Protein AF-A0A0C9NB34-F1 (afdb_monomer_lite)

pLDDT: mean 77.82, std 15.26, range [37.38, 96.19]

Organism: NCBI:txid1219050

Foldseek 3Di:
DDDDPPDPPPPPDPPPPDPDFDKDKDWDWDDDPPTDIDIDIDGPVVVVVVVVVVVVVVVVVVVVVPDDPPDDPDDDDDD

Radius of gyration: 28.17 Å; chains: 1; bounding 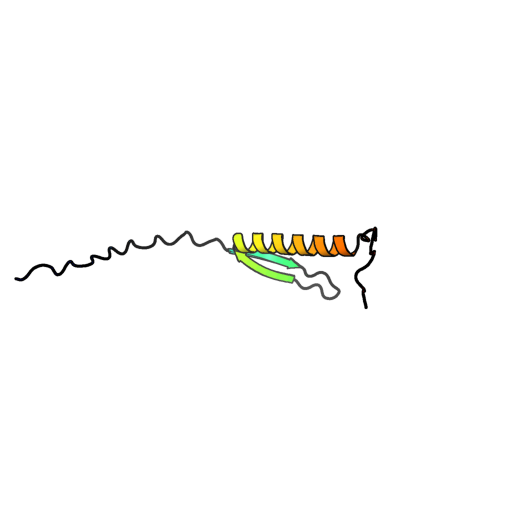box: 87×22×58 Å

Sequence (79 aa):
MLLLLVALQISSVPAETAPKEKVICKTIHETGSFLKSRKTCLTAAQWRRTAEVNQGAARSVVAANTGVPQGNAVSLTGE

Secondary structure (DSSP, 8-state):
-----------------PPPPPEEEEEEEPPSSS--EEEEEEEHHHHHHHHHHHHHHHHHHHHHHS-------------

Structure (mmCIF, N/CA/C/O backbone):
data_AF-A0A0C9NB34-F1
#
_entry.id   AF-A0A0C9NB34-F1
#
loop_
_atom_site.group_PDB
_atom_site.id
_atom_site.type_symbol
_atom_site.label_atom_id
_atom_site.label_alt_id
_atom_site.label_comp_id
_atom_site.label_asym_id
_atom_site.label_entity_id
_atom_site.label_seq_id
_atom_site.pdbx_PDB_ins_code
_atom_site.Cartn_x
_atom_site.Cartn_y
_atom_site.Cartn_z
_atom_site.occupancy
_atom_site.B_iso_or_equiv
_atom_site.auth_seq_id
_atom_site.auth_comp_id
_atom_site.auth_asym_id
_atom_site.auth_atom_id
_atom_site.pdbx_PDB_model_num
ATOM 1 N N . MET A 1 1 ? -69.051 3.709 -6.130 1.00 48.97 1 MET A N 1
ATOM 2 C CA . MET A 1 1 ? -67.955 2.753 -6.402 1.00 48.97 1 MET A CA 1
ATOM 3 C C . MET A 1 1 ? -66.686 3.256 -5.725 1.00 48.97 1 MET A C 1
ATOM 5 O O . MET A 1 1 ? -65.829 3.844 -6.363 1.00 48.97 1 MET A O 1
ATOM 9 N N . LEU A 1 2 ? -66.628 3.086 -4.401 1.00 58.72 2 LEU A N 1
ATOM 10 C CA . LEU A 1 2 ? -65.402 3.134 -3.603 1.00 58.72 2 LEU A CA 1
ATOM 11 C C . LEU A 1 2 ? -64.822 1.719 -3.648 1.00 58.72 2 LEU A C 1
ATOM 13 O O . LEU A 1 2 ? -65.487 0.840 -3.123 1.00 58.72 2 LEU A O 1
ATOM 17 N N . LEU A 1 3 ? -63.677 1.510 -4.295 1.00 58.81 3 LEU A N 1
ATOM 18 C CA . LEU A 1 3 ? -62.786 0.327 -4.280 1.00 58.81 3 LEU A CA 1
ATOM 19 C C . LEU A 1 3 ? -61.658 0.746 -5.259 1.00 58.81 3 LEU A C 1
ATOM 21 O O . LEU A 1 3 ? -61.970 1.048 -6.401 1.00 58.81 3 LEU A O 1
ATOM 25 N N . LEU A 1 4 ? -60.368 0.908 -4.964 1.00 61.66 4 LEU A N 1
ATOM 26 C CA . LEU A 1 4 ? -59.462 0.256 -4.028 1.00 61.66 4 LEU A CA 1
ATOM 27 C C . LEU A 1 4 ? -58.229 1.185 -3.889 1.00 61.66 4 LEU A C 1
ATOM 29 O O . LEU A 1 4 ? -57.402 1.262 -4.796 1.00 61.66 4 LEU A O 1
ATOM 33 N N . LEU A 1 5 ? -58.080 1.896 -2.769 1.00 61.34 5 LEU A N 1
ATOM 34 C CA . LEU A 1 5 ? -56.773 2.416 -2.349 1.00 61.34 5 LEU A CA 1
ATOM 35 C C . LEU A 1 5 ? -56.006 1.233 -1.749 1.00 61.34 5 LEU A C 1
ATOM 37 O O . LEU A 1 5 ? -56.098 0.967 -0.552 1.00 61.34 5 LEU A O 1
ATOM 41 N N . VAL A 1 6 ? -55.304 0.472 -2.591 1.00 60.84 6 VAL A N 1
ATOM 42 C CA . VAL A 1 6 ? -54.356 -0.542 -2.113 1.00 60.84 6 VAL A CA 1
ATOM 43 C C . VAL A 1 6 ? -53.150 0.202 -1.560 1.00 60.84 6 VAL A C 1
ATOM 45 O O . VAL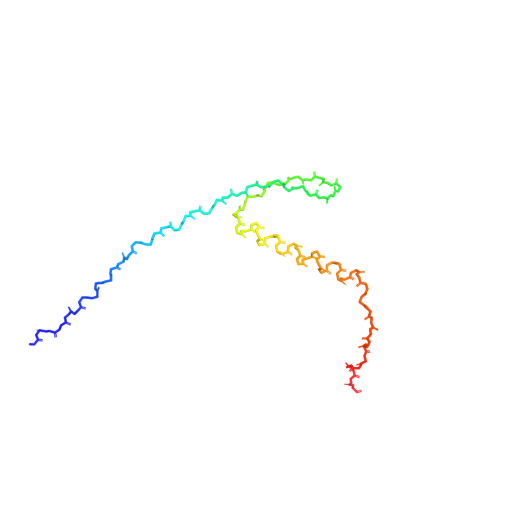 A 1 6 ? -52.313 0.719 -2.297 1.00 60.84 6 VAL A O 1
ATOM 48 N N . ALA A 1 7 ? -53.110 0.293 -0.235 1.00 57.81 7 ALA A N 1
ATOM 49 C CA . ALA A 1 7 ? -51.968 0.757 0.522 1.00 57.81 7 ALA A CA 1
ATOM 50 C C . ALA A 1 7 ? -50.733 -0.079 0.148 1.00 57.81 7 ALA A C 1
ATOM 52 O O . ALA A 1 7 ? -50.656 -1.267 0.466 1.00 57.81 7 ALA A O 1
ATOM 53 N N . LEU A 1 8 ? -49.758 0.554 -0.509 1.00 62.31 8 LEU A N 1
ATOM 54 C CA . LEU A 1 8 ? -48.385 0.066 -0.579 1.00 62.31 8 LEU A CA 1
ATOM 55 C C . LEU A 1 8 ? -47.808 0.097 0.845 1.00 62.31 8 LEU A C 1
ATOM 57 O O . LEU A 1 8 ? -47.238 1.091 1.289 1.00 62.31 8 LEU A O 1
ATOM 61 N N . GLN A 1 9 ? -47.993 -0.996 1.579 1.00 62.16 9 GLN A N 1
ATOM 62 C CA . GLN A 1 9 ? -47.300 -1.257 2.835 1.00 62.16 9 GLN A CA 1
ATOM 63 C C . GLN A 1 9 ? -45.853 -1.629 2.483 1.00 62.16 9 GLN A C 1
ATOM 65 O O . GLN A 1 9 ? -45.517 -2.798 2.293 1.00 62.16 9 GLN A O 1
ATOM 70 N N . ILE A 1 10 ? -44.999 -0.617 2.314 1.00 64.44 10 ILE A N 1
ATOM 71 C CA . ILE A 1 10 ? -43.558 -0.794 2.123 1.00 64.44 10 ILE A CA 1
ATOM 72 C C . ILE A 1 10 ? -42.995 -1.188 3.488 1.00 64.44 10 ILE A C 1
ATOM 74 O O . ILE A 1 10 ? -42.642 -0.342 4.306 1.00 64.44 10 ILE A O 1
ATOM 78 N N . SER A 1 11 ? -42.976 -2.490 3.760 1.00 61.34 11 SER A N 1
ATOM 79 C CA . SER A 1 11 ? -42.360 -3.043 4.960 1.00 61.34 11 SER A CA 1
ATOM 80 C C . SER A 1 11 ? -40.844 -2.867 4.835 1.00 61.34 11 SER A C 1
ATOM 82 O O . SER A 1 11 ? -40.159 -3.671 4.206 1.00 61.34 11 SER A O 1
ATOM 84 N N . SER A 1 12 ? -40.316 -1.767 5.374 1.00 66.44 12 SER A N 1
ATOM 85 C CA . SER A 1 12 ? -38.880 -1.511 5.436 1.00 66.44 12 SER A CA 1
ATOM 86 C C . SER A 1 12 ? -38.251 -2.473 6.441 1.00 66.44 12 SER A C 1
ATOM 88 O O . SER A 1 12 ? -38.284 -2.235 7.650 1.00 66.44 12 SER A O 1
ATOM 90 N N . VAL A 1 13 ? -37.704 -3.581 5.943 1.00 69.56 13 VAL A N 1
ATOM 91 C CA . VAL A 1 13 ? -36.843 -4.461 6.736 1.00 69.56 13 VAL A CA 1
ATOM 92 C C . VAL A 1 13 ? -35.651 -3.620 7.206 1.00 69.56 13 VAL A C 1
ATOM 94 O O . VAL A 1 13 ? -34.986 -3.013 6.360 1.00 69.56 13 VAL A O 1
ATOM 97 N N . PRO A 1 14 ? -35.380 -3.521 8.520 1.00 64.62 14 PRO A N 1
ATOM 98 C CA . PRO A 1 14 ? -34.217 -2.796 8.996 1.00 64.62 14 PRO A CA 1
ATOM 99 C C . PRO A 1 14 ? -32.977 -3.511 8.460 1.00 64.62 14 PRO A C 1
ATOM 101 O O . PRO A 1 14 ? -32.773 -4.695 8.717 1.00 64.62 14 PRO A O 1
ATOM 104 N N . ALA A 1 15 ? -32.186 -2.800 7.657 1.00 65.81 15 ALA A N 1
ATOM 105 C CA . ALA A 1 15 ? -30.931 -3.306 7.134 1.00 65.81 15 ALA A CA 1
ATOM 106 C C . ALA A 1 15 ? -30.013 -3.626 8.318 1.00 65.81 15 ALA A C 1
ATOM 108 O O . ALA A 1 15 ? -29.502 -2.721 8.981 1.00 65.81 15 ALA A O 1
ATOM 109 N N . GLU A 1 16 ? -29.847 -4.916 8.602 1.00 65.81 16 GLU A N 1
ATOM 110 C CA . GLU A 1 16 ? -28.896 -5.401 9.587 1.00 65.81 16 GLU A CA 1
ATOM 111 C C . GLU A 1 16 ? -27.515 -4.872 9.196 1.00 65.81 16 GLU A C 1
ATOM 113 O O . GLU A 1 16 ? -26.986 -5.166 8.121 1.00 65.81 16 GLU A O 1
ATOM 118 N N . THR A 1 17 ? -26.971 -3.978 10.021 1.00 64.50 17 THR A N 1
ATOM 119 C CA . THR A 1 17 ? -25.701 -3.317 9.743 1.00 64.50 17 THR A CA 1
ATOM 120 C C . THR A 1 17 ? -24.614 -4.376 9.695 1.00 64.50 17 THR A C 1
ATOM 122 O O . THR A 1 17 ? -24.261 -4.936 10.734 1.00 64.50 17 THR A O 1
ATOM 125 N N . ALA A 1 18 ? -24.093 -4.642 8.496 1.00 71.25 18 ALA A N 1
ATOM 126 C CA . ALA A 1 18 ? -22.982 -5.558 8.294 1.00 71.25 18 ALA A CA 1
ATOM 127 C C . ALA A 1 18 ? -21.855 -5.260 9.304 1.00 71.25 18 ALA A C 1
ATOM 129 O O . ALA A 1 18 ? -21.593 -4.085 9.603 1.00 71.25 18 ALA A O 1
ATOM 130 N N . PRO A 1 19 ? -21.195 -6.295 9.855 1.00 73.00 19 PRO A N 1
ATOM 131 C CA . PRO A 1 19 ? -20.200 -6.113 10.901 1.00 73.00 19 PRO A CA 1
ATOM 132 C C . PRO A 1 19 ? -19.113 -5.147 10.427 1.00 73.00 19 PRO A C 1
ATOM 134 O O . PRO A 1 19 ? -18.497 -5.349 9.380 1.00 73.00 19 PRO A O 1
ATOM 137 N N . LYS A 1 20 ? -18.893 -4.077 11.203 1.00 73.75 20 LYS A N 1
ATOM 138 C CA . LYS A 1 20 ? -17.885 -3.056 10.894 1.00 73.75 20 LYS A CA 1
ATOM 139 C C . LYS A 1 20 ? -16.520 -3.725 10.760 1.00 73.75 20 LYS A C 1
ATOM 141 O O . LYS A 1 20 ? -16.021 -4.341 11.703 1.00 73.75 20 LYS A O 1
ATOM 146 N N . GLU A 1 21 ? -15.931 -3.607 9.576 1.00 79.62 21 GLU A N 1
ATOM 147 C CA . GLU A 1 21 ? -14.653 -4.233 9.263 1.00 79.62 21 GLU A CA 1
ATOM 148 C C . GLU A 1 21 ? -13.542 -3.666 10.163 1.00 79.62 21 GLU A C 1
ATOM 150 O O . GLU A 1 21 ? -13.437 -2.453 10.366 1.00 79.62 21 GLU A O 1
ATOM 155 N N . LYS A 1 22 ? -12.713 -4.546 10.738 1.00 86.88 22 LYS A N 1
ATOM 156 C CA . LYS A 1 22 ? -11.649 -4.138 11.664 1.00 86.88 22 LYS A CA 1
ATOM 157 C C . LYS A 1 22 ? -10.549 -3.382 10.915 1.00 86.88 22 LYS A C 1
ATOM 159 O O . LYS A 1 22 ? -10.042 -3.847 9.894 1.00 86.88 22 LYS A O 1
ATOM 164 N N . VAL A 1 23 ? -10.147 -2.237 11.465 1.00 92.81 23 VAL A N 1
ATOM 165 C CA . VAL A 1 23 ? -9.026 -1.438 10.955 1.00 92.81 23 VAL A CA 1
ATOM 166 C C . VAL A 1 23 ? -7.712 -1.981 11.517 1.00 92.81 23 VAL A C 1
ATOM 168 O O . VAL A 1 23 ? -7.574 -2.192 12.720 1.00 92.81 23 VAL A O 1
ATOM 171 N N . ILE A 1 24 ? -6.737 -2.194 10.638 1.00 93.88 24 ILE A N 1
ATOM 172 C CA . ILE A 1 24 ? -5.408 -2.727 10.932 1.00 93.88 24 ILE A CA 1
ATOM 173 C C . ILE A 1 24 ? -4.373 -1.643 10.625 1.00 93.88 24 ILE A C 1
ATOM 175 O O . ILE A 1 24 ? -4.252 -1.189 9.485 1.00 93.88 24 ILE A O 1
ATOM 179 N N . CYS A 1 25 ? -3.590 -1.260 11.632 1.00 96.19 25 CYS A N 1
ATOM 180 C CA . CYS A 1 25 ? -2.503 -0.295 11.493 1.00 96.19 25 CYS A CA 1
ATOM 181 C C . CYS A 1 25 ? -1.150 -0.989 11.332 1.00 96.19 25 CYS A C 1
ATOM 183 O O . CYS A 1 25 ? -0.781 -1.815 12.162 1.00 96.19 25 CYS A O 1
ATOM 185 N N . LYS A 1 26 ? -0.388 -0.611 10.303 1.00 93.81 26 LYS A N 1
ATOM 186 C CA . LYS A 1 26 ? 0.978 -1.090 10.056 1.00 93.81 26 LYS A CA 1
ATOM 187 C C . LYS A 1 26 ? 1.939 0.090 9.942 1.00 93.81 26 LYS A C 1
ATOM 189 O O . LYS A 1 26 ? 1.571 1.136 9.407 1.00 93.81 26 LYS A O 1
ATOM 194 N N . THR A 1 27 ? 3.165 -0.083 10.423 1.00 94.31 27 THR A N 1
ATOM 195 C CA . THR A 1 27 ? 4.251 0.884 10.218 1.00 94.31 27 THR A CA 1
ATOM 196 C C . THR A 1 27 ? 5.005 0.514 8.951 1.00 94.31 27 THR A C 1
ATOM 198 O O . THR A 1 27 ? 5.495 -0.60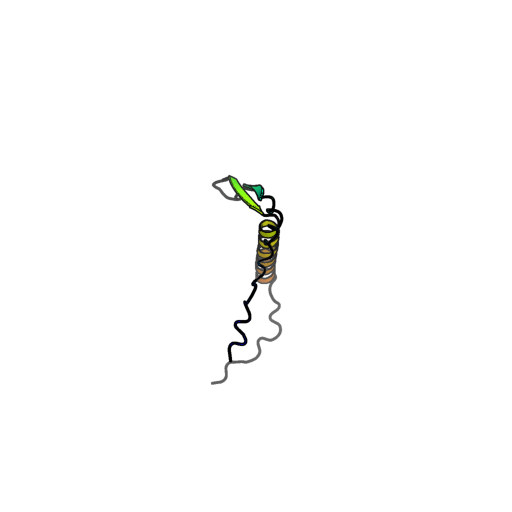6 8.823 1.00 94.31 27 THR A O 1
ATOM 201 N N . ILE A 1 28 ? 5.083 1.450 8.013 1.00 90.44 28 ILE A N 1
ATOM 202 C CA . ILE A 1 28 ? 5.823 1.314 6.762 1.00 90.44 28 ILE A CA 1
ATOM 203 C C . ILE A 1 28 ? 7.097 2.143 6.893 1.00 90.44 28 ILE A C 1
ATOM 205 O O . ILE A 1 28 ? 7.031 3.323 7.241 1.00 90.44 28 ILE A O 1
ATOM 209 N N . HIS A 1 29 ? 8.239 1.519 6.621 1.00 88.88 29 HIS A N 1
ATOM 210 C CA . HIS A 1 29 ? 9.530 2.193 6.532 1.00 88.88 29 HIS A CA 1
ATOM 211 C C . HIS A 1 29 ? 9.813 2.496 5.065 1.00 88.88 29 HIS A C 1
ATOM 213 O O . HIS A 1 29 ? 9.785 1.590 4.233 1.00 88.88 29 HIS A O 1
ATOM 219 N N . GLU A 1 30 ? 10.042 3.764 4.748 1.00 86.44 30 GLU A N 1
ATOM 220 C CA . GLU A 1 30 ? 10.447 4.178 3.408 1.00 86.44 30 GLU A CA 1
ATOM 221 C C . GLU A 1 30 ? 11.953 3.938 3.246 1.00 86.44 30 GLU A C 1
ATOM 223 O O . GLU A 1 30 ? 12.750 4.291 4.116 1.00 86.44 30 GLU A O 1
ATOM 228 N N . THR A 1 31 ? 12.345 3.298 2.144 1.00 84.50 31 THR A N 1
ATOM 229 C CA . THR A 1 31 ? 13.752 3.041 1.817 1.00 84.50 31 THR A CA 1
ATOM 230 C C . THR A 1 31 ? 14.326 4.250 1.078 1.00 84.50 31 THR A C 1
ATOM 232 O O . THR A 1 31 ? 13.806 4.633 0.033 1.00 84.50 31 THR A O 1
ATOM 235 N N . GLY A 1 32 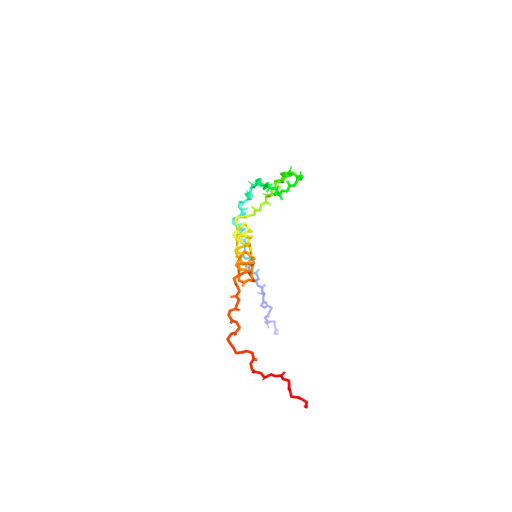? 15.393 4.854 1.606 1.00 80.19 32 GLY A N 1
ATOM 236 C CA . GLY A 1 32 ? 16.052 6.017 1.003 1.00 80.19 32 GLY A CA 1
ATOM 237 C C . GLY A 1 32 ? 17.036 6.698 1.956 1.00 80.19 32 GLY A C 1
ATOM 238 O O . GLY A 1 32 ? 17.156 6.308 3.115 1.00 80.19 32 GLY A O 1
ATOM 239 N N . SER A 1 33 ? 17.735 7.732 1.478 1.00 80.25 33 SER A N 1
ATOM 240 C CA . SER A 1 33 ? 18.696 8.519 2.274 1.00 80.25 33 SER A CA 1
ATOM 241 C C . SER A 1 33 ? 18.046 9.306 3.418 1.00 80.25 33 SER A C 1
ATOM 243 O O . SER A 1 33 ? 18.715 9.653 4.387 1.00 80.25 33 SER A O 1
ATOM 245 N N . PHE A 1 34 ? 16.734 9.537 3.342 1.00 78.88 34 PHE A N 1
ATOM 246 C CA . PHE A 1 34 ? 15.925 10.067 4.432 1.00 78.88 34 PHE A CA 1
ATOM 247 C C . PHE A 1 34 ? 14.962 8.978 4.913 1.00 78.88 34 PHE A C 1
ATOM 249 O O . PHE A 1 34 ? 13.812 8.911 4.480 1.00 78.88 34 PHE A O 1
ATOM 256 N N . LEU A 1 35 ? 15.460 8.077 5.766 1.00 78.62 35 LEU A N 1
ATOM 257 C CA . LEU A 1 35 ? 14.658 6.996 6.340 1.00 78.62 35 LEU A CA 1
ATOM 258 C C . LEU A 1 35 ? 13.524 7.593 7.180 1.00 78.62 35 LEU A C 1
ATOM 260 O O . LEU A 1 35 ? 13.730 8.056 8.303 1.00 78.62 35 LEU A O 1
ATOM 264 N N . LYS A 1 36 ? 12.313 7.577 6.625 1.00 85.25 36 LYS A N 1
ATOM 265 C CA . LYS A 1 36 ? 11.091 8.025 7.289 1.00 85.25 36 LYS A CA 1
ATOM 266 C C . LYS A 1 36 ? 10.177 6.830 7.512 1.00 85.25 36 LYS A C 1
ATOM 268 O O . LYS A 1 36 ? 9.998 5.987 6.635 1.00 85.25 36 LYS A O 1
ATOM 273 N N . SER A 1 37 ? 9.584 6.754 8.697 1.00 89.50 37 SER A N 1
ATOM 274 C CA . SER A 1 37 ? 8.532 5.788 8.992 1.00 89.50 37 SER A CA 1
ATOM 275 C C . SER A 1 37 ? 7.173 6.480 8.988 1.00 89.50 37 SER A C 1
ATOM 277 O O . SER A 1 37 ? 7.025 7.625 9.427 1.00 89.50 37 SER A O 1
ATOM 279 N N . ARG A 1 38 ? 6.159 5.788 8.467 1.00 90.69 38 ARG A N 1
ATOM 280 C CA . ARG A 1 38 ? 4.766 6.243 8.503 1.00 90.69 38 ARG A CA 1
ATOM 281 C C . ARG A 1 38 ? 3.854 5.131 8.994 1.00 90.69 38 ARG A C 1
ATOM 283 O O . ARG A 1 38 ? 4.016 3.971 8.623 1.00 90.69 38 ARG A O 1
ATOM 290 N N . LYS A 1 39 ? 2.868 5.484 9.818 1.00 94.44 39 LYS A N 1
ATOM 291 C CA . LYS A 1 39 ? 1.819 4.560 10.258 1.00 94.44 39 LYS A CA 1
ATOM 292 C C . LYS A 1 39 ? 0.638 4.664 9.300 1.00 94.44 39 LYS A C 1
ATOM 294 O O . LYS A 1 39 ? 0.106 5.748 9.086 1.00 94.44 39 LYS A O 1
ATOM 299 N N . THR A 1 40 ? 0.218 3.541 8.735 1.00 94.62 40 THR A N 1
ATOM 300 C CA . THR A 1 40 ? -0.917 3.465 7.813 1.00 94.62 40 THR A CA 1
ATOM 301 C C . THR A 1 40 ? -1.955 2.521 8.399 1.00 94.62 40 THR A C 1
ATOM 303 O O . THR A 1 40 ? -1.636 1.385 8.739 1.00 94.62 40 THR A O 1
ATOM 306 N N . CYS A 1 41 ? -3.188 2.998 8.550 1.00 95.31 41 CYS A N 1
ATOM 307 C CA . CYS A 1 41 ? -4.304 2.236 9.101 1.00 95.31 41 CYS A CA 1
ATOM 308 C C . CYS A 1 41 ? -5.353 2.037 8.012 1.00 95.31 41 CYS A C 1
ATOM 310 O O . CYS A 1 41 ? -5.859 3.014 7.471 1.00 95.31 41 CYS A O 1
ATOM 312 N N . LEU A 1 42 ? -5.645 0.783 7.681 1.00 94.44 42 LEU A N 1
ATOM 313 C CA . LEU A 1 42 ? -6.572 0.393 6.616 1.00 94.44 42 LEU A CA 1
ATOM 314 C C . LEU A 1 42 ? -7.383 -0.826 7.056 1.00 94.44 42 LEU A C 1
ATOM 316 O O . LEU A 1 42 ? -6.969 -1.544 7.969 1.00 94.44 42 LEU A O 1
ATOM 320 N N . THR A 1 43 ? -8.512 -1.094 6.407 1.00 95.25 43 THR A N 1
ATOM 321 C CA . THR A 1 43 ? -9.258 -2.345 6.622 1.00 95.25 43 THR A CA 1
ATOM 322 C C . THR A 1 43 ? -8.509 -3.552 6.045 1.00 95.25 43 THR A C 1
ATOM 324 O O . THR A 1 43 ? -7.543 -3.409 5.285 1.00 95.25 43 THR A O 1
ATOM 327 N N . ALA A 1 44 ? -8.938 -4.766 6.395 1.00 92.00 44 ALA A N 1
ATOM 328 C CA . ALA A 1 44 ? -8.333 -5.987 5.865 1.00 92.00 44 ALA A CA 1
ATOM 329 C C . ALA A 1 44 ? -8.481 -6.076 4.333 1.00 92.00 44 ALA A C 1
ATOM 331 O O . ALA A 1 44 ? -7.507 -6.373 3.633 1.00 92.00 44 ALA A O 1
ATOM 332 N N . ALA A 1 45 ? -9.659 -5.737 3.802 1.00 92.38 45 ALA A N 1
ATOM 333 C CA . ALA A 1 45 ? -9.927 -5.694 2.368 1.00 92.38 45 ALA A CA 1
ATOM 334 C C . ALA A 1 45 ? -9.025 -4.689 1.635 1.00 92.38 45 ALA A C 1
ATOM 336 O O . ALA A 1 45 ? -8.496 -4.993 0.562 1.00 92.38 45 ALA A O 1
ATOM 337 N N . GLN A 1 46 ? -8.798 -3.515 2.228 1.00 94.19 46 GLN A N 1
ATOM 338 C CA . GLN A 1 46 ? -7.901 -2.501 1.672 1.00 94.19 46 GLN A CA 1
ATOM 339 C C . GLN A 1 46 ? -6.444 -2.976 1.659 1.00 94.19 46 GLN A C 1
ATOM 341 O O . GLN A 1 46 ? -5.761 -2.820 0.650 1.00 94.19 46 GLN A O 1
ATOM 346 N N . TRP A 1 47 ? -5.974 -3.620 2.732 1.00 95.50 47 TRP A N 1
ATOM 347 C CA . TRP A 1 47 ? -4.629 -4.202 2.762 1.00 95.50 47 TRP A CA 1
ATOM 348 C C . TRP A 1 47 ? -4.416 -5.264 1.687 1.00 95.50 47 TRP A C 1
ATOM 350 O O . TRP A 1 47 ? -3.347 -5.297 1.074 1.00 95.50 47 TRP A O 1
ATOM 360 N N . ARG A 1 48 ? -5.425 -6.106 1.441 1.00 94.50 48 ARG A N 1
ATOM 361 C CA . ARG A 1 48 ? -5.382 -7.103 0.368 1.00 94.50 48 ARG A CA 1
ATOM 362 C C . ARG A 1 48 ? -5.236 -6.434 -0.999 1.00 94.50 48 ARG A C 1
ATOM 364 O O . ARG A 1 48 ? -4.332 -6.788 -1.749 1.00 94.50 48 ARG A O 1
ATOM 371 N N . ARG A 1 49 ? -6.044 -5.407 -1.278 1.00 95.19 49 ARG A N 1
ATOM 372 C CA . ARG A 1 49 ? -5.966 -4.655 -2.540 1.00 95.19 49 ARG A CA 1
ATOM 373 C C . ARG A 1 49 ? -4.603 -3.985 -2.733 1.00 95.19 49 ARG A C 1
ATOM 375 O O . ARG A 1 49 ? -4.047 -4.035 -3.824 1.00 95.19 49 ARG A O 1
ATOM 382 N N . THR A 1 50 ? -4.033 -3.407 -1.675 1.00 94.50 50 THR A N 1
ATOM 383 C CA . THR A 1 50 ? -2.674 -2.843 -1.713 1.00 94.50 50 THR A CA 1
ATOM 384 C C . THR A 1 50 ? -1.634 -3.902 -2.089 1.00 94.50 50 THR A C 1
ATOM 386 O O . THR A 1 50 ? -0.750 -3.629 -2.897 1.00 94.50 50 THR A O 1
ATOM 389 N N . ALA A 1 51 ? -1.737 -5.117 -1.542 1.00 93.75 51 ALA A N 1
ATOM 390 C CA . ALA A 1 51 ? -0.816 -6.204 -1.870 1.00 93.75 51 ALA A CA 1
ATOM 391 C C . ALA A 1 51 ? -0.930 -6.641 -3.342 1.00 93.75 51 ALA A C 1
ATOM 393 O O . ALA A 1 51 ? 0.093 -6.803 -4.005 1.00 93.75 51 ALA A O 1
ATOM 394 N N . GLU A 1 52 ? -2.153 -6.769 -3.862 1.00 95.88 52 GLU A N 1
ATOM 395 C CA . GLU A 1 52 ? -2.412 -7.121 -5.265 1.00 95.88 52 GLU A CA 1
ATOM 396 C C . GLU A 1 52 ? -1.806 -6.090 -6.232 1.00 95.88 52 GLU A C 1
ATOM 398 O O . GLU A 1 52 ? -1.089 -6.455 -7.166 1.00 95.88 52 GLU A O 1
ATOM 403 N N . VAL A 1 53 ? -2.027 -4.796 -5.971 1.00 95.31 53 VAL A N 1
ATOM 404 C CA . VAL A 1 53 ? -1.469 -3.700 -6.782 1.00 95.31 53 VAL A CA 1
ATOM 405 C C . VAL A 1 53 ? 0.060 -3.709 -6.742 1.00 95.31 53 VAL A C 1
ATOM 407 O O . VAL A 1 53 ? 0.704 -3.648 -7.790 1.00 95.31 53 VAL A O 1
ATOM 410 N N . ASN A 1 54 ? 0.650 -3.843 -5.552 1.00 92.19 54 ASN A N 1
ATOM 411 C CA . ASN A 1 54 ? 2.104 -3.871 -5.394 1.00 92.19 54 ASN A CA 1
ATOM 412 C C . ASN A 1 54 ? 2.736 -5.071 -6.110 1.00 92.19 54 ASN A C 1
ATOM 414 O O . ASN A 1 54 ? 3.799 -4.937 -6.714 1.00 92.19 54 ASN A O 1
ATOM 418 N N . GLN A 1 55 ? 2.082 -6.235 -6.086 1.00 91.81 55 GLN A N 1
ATOM 419 C CA . GLN A 1 55 ? 2.557 -7.409 -6.813 1.00 91.81 55 GLN A CA 1
ATOM 420 C C . GLN A 1 55 ? 2.504 -7.194 -8.332 1.00 91.81 55 GLN A C 1
ATOM 422 O O . GLN A 1 55 ? 3.440 -7.578 -9.034 1.00 91.81 55 GLN A O 1
ATOM 427 N N . GLY A 1 56 ? 1.443 -6.564 -8.842 1.00 92.44 56 GLY A N 1
ATOM 428 C CA . GLY A 1 56 ? 1.345 -6.181 -10.253 1.00 92.44 56 GLY A CA 1
ATOM 429 C C . GLY A 1 56 ? 2.474 -5.240 -10.679 1.00 92.44 56 GLY A C 1
ATOM 430 O O . GLY A 1 56 ? 3.136 -5.495 -11.684 1.00 92.44 56 GLY A O 1
ATOM 431 N N . ALA A 1 57 ? 2.753 -4.212 -9.873 1.00 90.50 57 ALA A N 1
ATOM 432 C CA . ALA A 1 57 ? 3.850 -3.276 -10.118 1.00 90.50 57 ALA A CA 1
ATOM 433 C C . ALA A 1 57 ? 5.232 -3.953 -10.057 1.00 90.50 57 ALA A C 1
ATOM 435 O O . ALA A 1 57 ? 6.086 -3.705 -10.901 1.00 90.50 57 ALA A O 1
ATOM 436 N N . ALA A 1 58 ? 5.462 -4.859 -9.103 1.00 88.69 58 ALA A N 1
ATOM 437 C CA . ALA A 1 58 ? 6.719 -5.606 -9.041 1.00 88.69 58 ALA A CA 1
ATOM 438 C C . ALA A 1 58 ? 6.927 -6.468 -10.298 1.00 88.69 58 ALA A C 1
ATOM 440 O O . ALA A 1 58 ? 8.019 -6.493 -10.865 1.00 88.69 58 ALA A O 1
ATOM 441 N N . ARG A 1 59 ? 5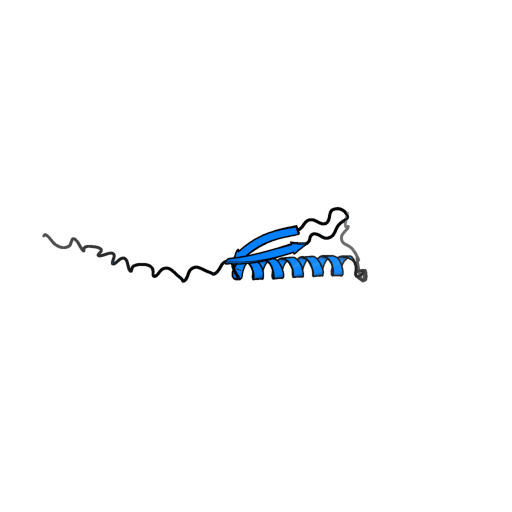.868 -7.137 -10.775 1.00 89.56 59 ARG A N 1
ATOM 442 C CA . ARG A 1 59 ? 5.916 -7.935 -12.009 1.00 89.56 59 ARG A CA 1
ATOM 443 C C . ARG A 1 59 ? 6.210 -7.079 -13.237 1.00 89.56 59 ARG A C 1
ATOM 445 O O . ARG A 1 59 ? 6.980 -7.526 -14.077 1.00 89.56 59 ARG A O 1
ATOM 452 N N . SER A 1 60 ? 5.636 -5.879 -13.347 1.00 88.62 60 SER A N 1
ATOM 453 C CA . SER A 1 60 ? 5.904 -5.003 -14.495 1.00 88.62 60 SER A CA 1
ATOM 454 C C . SER A 1 60 ? 7.353 -4.519 -14.522 1.00 88.62 60 SER A C 1
ATOM 456 O O . SER A 1 60 ? 7.966 -4.515 -15.587 1.00 88.62 60 SER A O 1
ATOM 458 N N . VAL A 1 61 ? 7.935 -4.196 -13.361 1.00 88.56 61 VAL A N 1
ATOM 459 C CA . VAL A 1 61 ? 9.360 -3.848 -13.255 1.00 88.56 61 VAL A CA 1
ATOM 460 C C . VAL A 1 61 ? 10.234 -5.027 -13.672 1.00 88.56 61 VAL A C 1
ATOM 462 O O . VAL A 1 61 ? 11.152 -4.843 -14.466 1.00 88.56 61 VAL A O 1
ATOM 465 N N . VAL A 1 62 ? 9.945 -6.242 -13.197 1.00 88.44 62 VAL A N 1
ATOM 466 C CA . VAL A 1 62 ? 10.696 -7.435 -13.615 1.00 88.44 62 VAL A CA 1
ATOM 467 C C . VAL A 1 62 ? 10.569 -7.648 -15.121 1.00 88.44 62 VAL A C 1
ATOM 469 O O . VAL A 1 62 ? 11.594 -7.737 -15.780 1.00 88.44 62 VAL A O 1
ATOM 472 N N . ALA A 1 63 ? 9.352 -7.642 -15.672 1.00 85.81 63 ALA A N 1
ATOM 473 C CA . ALA A 1 63 ? 9.111 -7.840 -17.101 1.00 85.81 63 ALA A CA 1
ATOM 474 C C . ALA A 1 63 ? 9.833 -6.807 -17.983 1.00 85.81 63 ALA A C 1
ATOM 476 O O . ALA A 1 63 ? 10.329 -7.157 -19.048 1.00 85.81 63 ALA A O 1
ATOM 477 N N . ALA A 1 64 ? 9.922 -5.551 -17.536 1.00 82.75 64 ALA A N 1
ATOM 478 C CA . ALA A 1 64 ? 10.651 -4.503 -18.248 1.00 82.75 64 ALA A CA 1
ATOM 479 C C . ALA A 1 64 ? 12.180 -4.687 -18.202 1.00 82.75 64 ALA A C 1
ATOM 481 O O . ALA A 1 64 ? 12.872 -4.259 -19.121 1.00 82.75 64 ALA A O 1
ATOM 482 N N . ASN A 1 65 ? 12.713 -5.303 -17.142 1.00 79.12 65 ASN A N 1
ATOM 483 C CA . ASN A 1 65 ? 14.155 -5.510 -16.960 1.00 79.12 65 ASN A CA 1
ATOM 484 C C . ASN A 1 65 ? 14.636 -6.880 -17.459 1.00 79.12 65 ASN A C 1
ATOM 486 O O . ASN A 1 65 ? 15.804 -7.038 -17.810 1.00 79.12 65 ASN A O 1
ATOM 490 N N . THR A 1 66 ? 13.759 -7.881 -17.516 1.00 76.69 66 THR A N 1
ATOM 491 C CA . THR A 1 66 ? 14.014 -9.122 -18.242 1.00 76.69 66 THR A CA 1
ATOM 492 C C . THR A 1 66 ? 13.854 -8.807 -19.719 1.00 76.69 66 THR A C 1
ATOM 494 O O . THR A 1 66 ? 12.728 -8.668 -20.187 1.00 76.69 66 THR A O 1
ATOM 497 N N . GLY A 1 67 ? 14.968 -8.628 -20.434 1.00 63.94 67 GLY A N 1
ATOM 498 C CA . GLY A 1 67 ? 14.953 -8.297 -21.858 1.00 63.94 67 GLY A CA 1
ATOM 499 C C . GLY A 1 67 ? 13.949 -9.171 -22.606 1.00 63.94 67 GLY A C 1
ATOM 500 O O . GLY A 1 67 ? 14.090 -10.392 -22.639 1.00 63.94 67 GLY A O 1
ATOM 501 N N . VAL A 1 68 ? 12.908 -8.549 -23.162 1.00 64.12 68 VAL A N 1
ATOM 502 C CA . VAL A 1 68 ? 11.967 -9.240 -24.041 1.00 64.12 68 VAL A CA 1
ATOM 503 C C . VAL A 1 68 ? 12.788 -9.704 -25.243 1.00 64.12 68 VAL A C 1
ATOM 505 O O . VAL A 1 68 ? 13.388 -8.850 -25.903 1.00 64.12 68 VAL A O 1
ATOM 508 N N . PRO A 1 69 ? 12.880 -11.013 -25.539 1.00 63.88 69 PRO A N 1
ATOM 509 C CA . PRO A 1 69 ? 13.527 -11.438 -26.767 1.00 63.88 69 PRO A CA 1
ATOM 510 C C . PRO A 1 69 ? 12.740 -10.815 -27.924 1.00 63.88 69 PRO A C 1
ATOM 512 O O . PRO A 1 69 ? 11.572 -11.146 -28.123 1.00 63.88 69 PRO A O 1
ATOM 515 N N . GLN A 1 70 ? 13.353 -9.875 -28.654 1.00 58.44 70 GLN A N 1
ATOM 516 C CA . GLN A 1 70 ? 12.819 -9.331 -29.906 1.00 58.44 70 GLN A CA 1
ATOM 517 C C . GLN A 1 70 ? 12.825 -10.440 -30.968 1.00 58.44 70 GLN A C 1
ATOM 519 O O . GLN A 1 70 ? 13.653 -10.468 -31.872 1.00 58.44 70 GLN A O 1
ATOM 524 N N . GLY A 1 71 ? 11.927 -11.408 -30.828 1.00 61.88 71 GLY A N 1
ATOM 525 C CA . GLY A 1 71 ? 11.607 -12.371 -31.865 1.00 61.88 71 GLY A CA 1
ATOM 526 C C . GLY A 1 71 ? 10.416 -11.843 -32.649 1.00 61.88 71 GLY A C 1
ATOM 527 O O . GLY A 1 71 ? 9.289 -11.988 -32.191 1.00 61.88 71 GLY A O 1
ATOM 528 N N . ASN A 1 72 ? 10.686 -11.260 -33.820 1.00 62.19 72 ASN A N 1
ATOM 529 C CA . ASN A 1 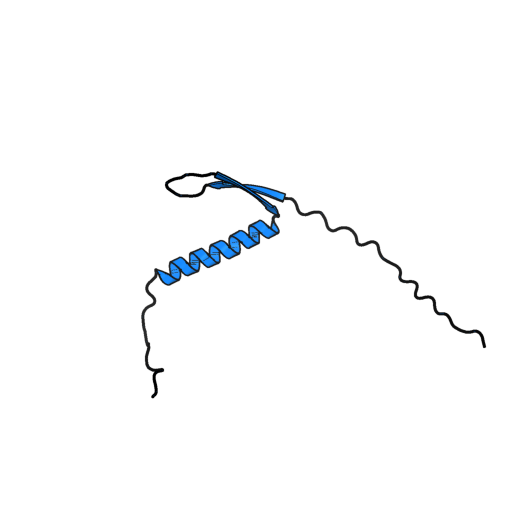72 ? 9.729 -10.813 -34.845 1.00 62.19 72 ASN A CA 1
ATOM 530 C C . ASN A 1 72 ? 9.001 -9.477 -34.600 1.00 62.19 72 ASN A C 1
ATOM 532 O O . ASN A 1 72 ? 7.782 -9.428 -34.468 1.00 62.19 72 ASN A O 1
ATOM 536 N N . ALA A 1 73 ? 9.741 -8.368 -34.692 1.00 58.34 73 ALA A N 1
ATOM 537 C CA . ALA A 1 73 ? 9.188 -7.086 -35.139 1.00 58.34 73 ALA A CA 1
ATOM 538 C C . ALA A 1 73 ? 9.288 -7.001 -36.676 1.00 58.34 73 ALA A C 1
ATOM 540 O O . ALA A 1 73 ? 10.133 -6.297 -37.220 1.00 58.34 73 ALA A O 1
ATOM 541 N N . VAL A 1 74 ? 8.466 -7.782 -37.384 1.00 61.78 74 VAL A N 1
ATOM 542 C CA . VAL A 1 74 ? 8.287 -7.649 -38.837 1.00 61.78 74 VAL A CA 1
ATOM 543 C C . VAL A 1 74 ? 6.950 -6.952 -39.090 1.00 61.78 74 VAL A C 1
ATOM 545 O O . VAL A 1 74 ? 5.887 -7.526 -38.879 1.00 61.78 74 VAL A O 1
ATOM 548 N N . SER A 1 75 ? 7.078 -5.708 -39.555 1.00 56.31 75 SER A N 1
ATOM 549 C CA . SER A 1 75 ? 6.186 -4.992 -40.476 1.00 56.31 75 SER A CA 1
ATOM 550 C C . SER A 1 75 ? 4.804 -4.545 -39.991 1.00 56.31 75 SER A C 1
ATOM 552 O O . SER A 1 75 ? 3.812 -5.221 -40.233 1.00 56.31 75 SER A O 1
ATOM 554 N N . LEU A 1 76 ? 4.729 -3.306 -39.491 1.00 59.91 76 LEU A N 1
ATOM 555 C CA . LEU A 1 76 ? 3.574 -2.416 -39.693 1.00 59.91 76 LEU A CA 1
ATOM 556 C C . LEU A 1 76 ? 4.048 -0.964 -39.908 1.00 59.91 76 LEU A C 1
ATOM 558 O O . LEU A 1 76 ? 3.767 -0.075 -39.112 1.00 59.91 76 LEU A O 1
ATOM 562 N N . THR A 1 77 ? 4.780 -0.724 -40.993 1.00 52.75 77 THR A N 1
ATOM 563 C CA . THR A 1 77 ? 4.904 0.607 -41.612 1.00 52.75 77 THR A CA 1
ATOM 564 C C . THR A 1 77 ? 4.716 0.414 -43.108 1.00 52.75 77 THR A C 1
ATOM 566 O O . THR A 1 77 ? 5.648 0.024 -43.808 1.00 52.75 77 THR A O 1
ATOM 569 N N . GLY A 1 78 ? 3.472 0.568 -43.555 1.00 50.06 78 GLY A N 1
ATOM 570 C CA . GLY A 1 78 ? 3.119 0.694 -44.961 1.00 50.06 78 GLY A CA 1
ATOM 571 C C . GLY A 1 78 ? 2.684 2.131 -45.219 1.00 50.06 78 GLY A C 1
ATOM 572 O O . GLY A 1 78 ? 1.605 2.516 -44.774 1.00 50.06 78 GLY A O 1
ATOM 573 N N . GLU A 1 79 ? 3.543 2.878 -45.905 1.00 37.38 79 GLU A N 1
ATOM 574 C CA . GLU A 1 79 ? 3.217 4.016 -46.773 1.00 37.38 79 GLU A CA 1
ATOM 575 C C . GLU A 1 79 ? 3.860 3.743 -48.135 1.00 37.38 79 GLU A C 1
ATOM 577 O O . GLU A 1 79 ? 4.993 3.201 -48.143 1.00 37.38 79 GLU A O 1
#